Protein AF-A0A257JCQ5-F1 (afdb_monomer_lite)

Radius of gyration: 14.11 Å; chains: 1; bounding box: 33×30×34 Å

Structure (mmCIF, N/CA/C/O backbone):
data_AF-A0A257JCQ5-F1
#
_entry.id   AF-A0A257JCQ5-F1
#
loop_
_atom_site.group_PDB
_atom_site.id
_atom_site.type_symbol
_atom_site.label_atom_id
_atom_site.label_alt_id
_atom_site.label_comp_id
_atom_site.label_asym_id
_atom_site.label_entity_id
_atom_site.label_seq_id
_atom_site.pdbx_PDB_ins_code
_atom_site.Cartn_x
_atom_site.Cartn_y
_atom_site.Cartn_z
_atom_site.occupancy
_atom_site.B_iso_or_equiv
_atom_site.auth_seq_id
_atom_site.auth_comp_id
_atom_site.auth_asym_id
_atom_site.auth_atom_id
_atom_site.pdbx_PDB_model_num
ATOM 1 N N . GLY A 1 1 ? -4.854 12.768 -2.448 1.00 73.12 1 GLY A N 1
ATOM 2 C CA . GLY A 1 1 ? -4.844 11.292 -2.532 1.00 73.12 1 GLY A CA 1
ATOM 3 C C . GLY A 1 1 ? -5.093 10.653 -1.180 1.00 73.12 1 GLY A C 1
ATOM 4 O O . GLY A 1 1 ? -6.182 10.141 -0.960 1.00 73.12 1 GLY A O 1
ATOM 5 N N . HIS A 1 2 ? -4.125 10.753 -0.264 1.00 84.62 2 HIS A N 1
ATOM 6 C CA . HIS A 1 2 ? -4.150 10.070 1.038 1.00 84.62 2 HIS A CA 1
ATOM 7 C C . HIS A 1 2 ? -5.413 10.292 1.879 1.00 84.62 2 HIS A C 1
ATOM 9 O O . HIS A 1 2 ? -5.902 9.335 2.455 1.00 84.62 2 HIS A O 1
ATOM 15 N N . ALA A 1 3 ? -5.983 11.504 1.909 1.00 90.56 3 ALA A N 1
ATOM 16 C CA . ALA A 1 3 ? -7.209 11.773 2.670 1.00 90.56 3 ALA A CA 1
ATOM 17 C C . ALA A 1 3 ? -8.399 10.909 2.208 1.00 90.56 3 ALA A C 1
ATOM 19 O O . ALA A 1 3 ? -9.077 10.313 3.033 1.00 90.56 3 ALA A O 1
ATOM 20 N N . ARG A 1 4 ? -8.596 10.757 0.889 1.00 94.38 4 ARG A N 1
ATOM 21 C CA . ARG A 1 4 ? -9.645 9.884 0.334 1.00 94.38 4 ARG A CA 1
ATOM 22 C C . ARG A 1 4 ? -9.410 8.412 0.674 1.00 94.38 4 ARG A C 1
ATOM 24 O O . ARG A 1 4 ? -10.353 7.716 1.026 1.00 94.38 4 ARG A O 1
ATOM 31 N N . VAL A 1 5 ? -8.161 7.951 0.565 1.00 95.12 5 VAL A N 1
ATOM 32 C CA . VAL A 1 5 ? -7.785 6.571 0.915 1.00 95.12 5 VAL A CA 1
ATOM 33 C C . VAL A 1 5 ? -7.998 6.329 2.409 1.00 95.12 5 VAL A C 1
ATOM 35 O O . VAL A 1 5 ? -8.592 5.328 2.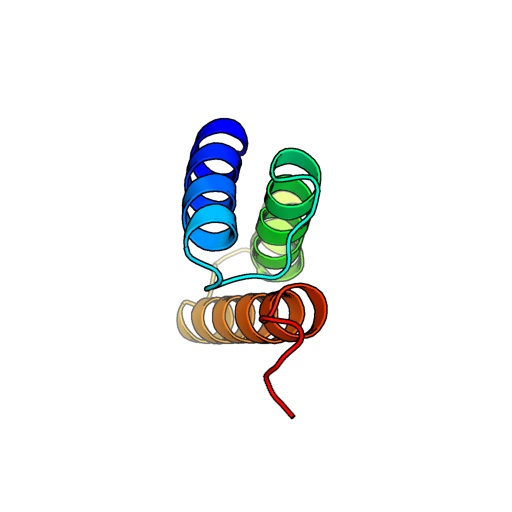774 1.00 95.12 5 VAL A O 1
ATOM 38 N N . SER A 1 6 ? -7.605 7.274 3.263 1.00 97.00 6 SER A N 1
ATOM 39 C CA . SER A 1 6 ? -7.819 7.215 4.712 1.00 97.00 6 SER A CA 1
ATOM 40 C C . SER A 1 6 ? -9.303 7.092 5.057 1.00 97.00 6 SER A C 1
ATOM 42 O O . SER A 1 6 ? -9.685 6.155 5.753 1.00 97.00 6 SER A O 1
ATOM 44 N N . SER A 1 7 ? -10.166 7.949 4.497 1.00 97.31 7 SER A N 1
ATOM 45 C CA . SER A 1 7 ? -11.617 7.855 4.718 1.00 97.31 7 SER A CA 1
ATOM 46 C C . SER A 1 7 ? -12.194 6.504 4.283 1.00 97.31 7 SER A C 1
ATOM 48 O O . SER A 1 7 ? -13.053 5.952 4.965 1.00 97.31 7 SER A O 1
ATOM 50 N N . TRP A 1 8 ? -11.707 5.950 3.171 1.00 97.06 8 TRP A N 1
ATOM 51 C CA . TRP A 1 8 ? -12.131 4.635 2.697 1.00 97.06 8 TRP A CA 1
ATOM 52 C C . TRP A 1 8 ? -11.664 3.499 3.617 1.00 97.06 8 TRP A C 1
ATOM 54 O O . TRP A 1 8 ? -12.467 2.653 4.006 1.00 97.06 8 TRP A O 1
ATOM 64 N N . LEU A 1 9 ? -10.392 3.501 4.022 1.00 97.00 9 LEU A N 1
ATOM 65 C CA . LEU A 1 9 ? -9.846 2.499 4.940 1.00 97.00 9 LEU A CA 1
ATOM 66 C C . LEU A 1 9 ? -10.534 2.558 6.308 1.00 97.00 9 LEU A C 1
ATOM 68 O O . LEU A 1 9 ? -10.869 1.513 6.856 1.00 97.00 9 LEU A O 1
ATOM 72 N N . ALA A 1 10 ? -10.833 3.757 6.816 1.00 97.69 10 ALA A N 1
ATOM 73 C CA . ALA A 1 10 ? -11.609 3.934 8.041 1.00 97.69 10 ALA A CA 1
ATOM 74 C C . ALA A 1 10 ? -12.991 3.268 7.942 1.00 97.69 10 ALA A C 1
ATOM 76 O O . ALA A 1 10 ? -13.418 2.586 8.872 1.00 97.69 10 ALA A O 1
ATOM 77 N N . HIS A 1 11 ? -13.671 3.408 6.799 1.00 97.69 11 HIS A N 1
ATOM 78 C CA . HIS A 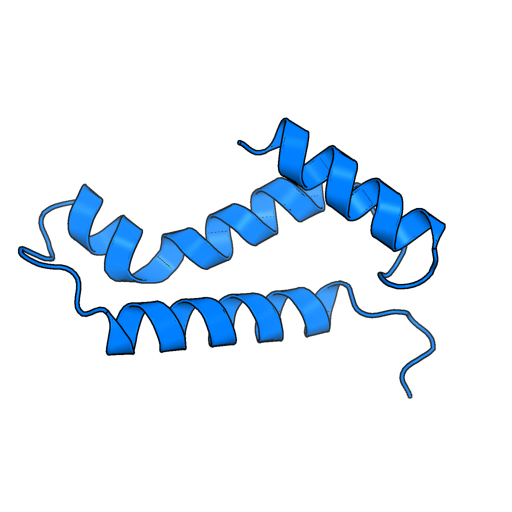1 11 ? -14.957 2.752 6.563 1.00 97.69 11 HIS A CA 1
ATOM 79 C C . HIS A 1 11 ? -14.839 1.218 6.542 1.00 97.69 11 HIS A C 1
ATOM 81 O O . HIS A 1 11 ? -15.694 0.522 7.087 1.00 97.69 11 HIS A O 1
ATOM 87 N N . LEU A 1 12 ? -13.770 0.671 5.958 1.00 96.75 12 LEU A N 1
ATOM 88 C CA . LEU A 1 12 ? -13.519 -0.775 5.962 1.00 96.75 12 LEU A CA 1
ATOM 89 C C . LEU A 1 12 ? -13.211 -1.311 7.367 1.00 96.75 12 LEU A C 1
ATOM 91 O O . LEU A 1 12 ? -13.728 -2.365 7.739 1.00 96.75 12 LEU A O 1
ATOM 95 N N . MET A 1 13 ? -12.435 -0.570 8.162 1.00 96.94 13 MET A N 1
ATOM 96 C CA . MET A 1 13 ? -12.150 -0.901 9.564 1.00 96.94 13 MET A CA 1
ATOM 97 C C . MET A 1 13 ? -13.428 -0.900 10.412 1.00 96.94 13 MET A C 1
ATOM 99 O O . MET A 1 13 ? -13.670 -1.843 11.158 1.00 96.94 13 MET A O 1
ATOM 103 N N . GLN A 1 14 ? -14.302 0.101 10.242 1.00 96.69 14 GLN A N 1
ATOM 104 C CA . GLN A 1 14 ? -15.604 0.156 10.926 1.00 96.69 14 GLN A CA 1
ATOM 105 C C . GLN A 1 14 ? -16.498 -1.049 10.610 1.00 96.69 14 GLN A C 1
ATOM 107 O O . GLN A 1 14 ? -17.300 -1.461 11.442 1.00 96.69 14 GLN A O 1
ATOM 112 N N . ARG A 1 15 ? -16.359 -1.621 9.410 1.00 96.00 15 ARG A N 1
ATOM 113 C CA . ARG A 1 15 ? -17.090 -2.818 8.975 1.00 96.00 15 ARG A CA 1
ATOM 114 C C . ARG A 1 15 ? -16.416 -4.130 9.387 1.00 96.00 15 ARG A C 1
ATOM 116 O O . ARG A 1 15 ? -16.918 -5.187 9.017 1.00 96.00 15 ARG A O 1
ATOM 123 N N . GLY A 1 16 ? -15.282 -4.076 10.088 1.00 95.06 16 GLY A N 1
ATOM 124 C CA . GLY A 1 16 ? -14.500 -5.256 10.463 1.00 95.06 16 GLY A CA 1
ATOM 125 C C . GLY A 1 16 ? -13.829 -5.964 9.282 1.00 95.06 16 GLY A C 1
ATOM 126 O O . GLY A 1 16 ? -13.392 -7.099 9.426 1.00 95.06 16 GLY A O 1
ATOM 127 N N . LEU A 1 17 ? -13.749 -5.317 8.111 1.00 95.62 17 LEU A N 1
ATOM 128 C CA . LEU A 1 17 ? -13.093 -5.870 6.918 1.00 95.62 17 LEU A CA 1
ATOM 129 C C . LEU A 1 17 ? -11.573 -5.658 6.936 1.00 95.62 17 LEU A C 1
ATOM 131 O O . LEU A 1 17 ? -10.858 -6.290 6.165 1.00 95.62 17 LEU A O 1
ATOM 135 N N . LEU A 1 18 ? -11.090 -4.777 7.813 1.00 96.62 18 LEU A N 1
ATOM 136 C CA . LEU A 1 18 ? -9.680 -4.561 8.118 1.00 96.62 18 LEU A CA 1
ATOM 137 C C . LEU A 1 18 ? -9.502 -4.462 9.637 1.00 96.62 18 LEU A C 1
ATOM 139 O O . LEU A 1 18 ? -10.419 -4.038 10.345 1.00 96.62 18 LEU A O 1
ATOM 143 N N . ARG A 1 19 ? -8.307 -4.791 10.127 1.00 96.25 19 ARG A N 1
ATOM 144 C CA . ARG A 1 19 ? -7.876 -4.539 11.506 1.00 96.25 19 ARG A CA 1
ATOM 145 C C . ARG A 1 19 ? -7.997 -3.054 11.840 1.00 96.25 19 ARG A C 1
ATOM 147 O O . ARG A 1 19 ? -7.563 -2.198 11.067 1.00 96.25 19 ARG A O 1
ATOM 154 N N . THR A 1 20 ? -8.515 -2.749 13.025 1.00 95.88 20 THR A N 1
ATOM 155 C CA . THR A 1 20 ? -8.590 -1.378 13.540 1.00 95.88 20 THR A CA 1
ATOM 156 C C . THR A 1 20 ? -7.188 -0.795 13.746 1.00 95.88 20 THR A C 1
ATOM 158 O O . THR A 1 20 ? -6.369 -1.350 14.479 1.00 95.88 20 THR A O 1
ATOM 161 N N . ALA A 1 21 ? -6.909 0.338 13.100 1.00 96.06 21 ALA A N 1
ATOM 162 C CA . ALA A 1 21 ? -5.653 1.083 13.196 1.00 96.06 21 ALA A CA 1
ATOM 163 C C . ALA A 1 21 ? -5.885 2.569 12.853 1.00 96.06 21 ALA A C 1
ATOM 165 O O . ALA A 1 21 ? -7.001 2.958 12.515 1.00 96.06 21 ALA A O 1
ATOM 166 N N . ASP A 1 22 ? -4.841 3.406 12.908 1.00 97.25 22 ASP A N 1
ATOM 167 C CA . ASP A 1 22 ? -4.920 4.779 12.391 1.00 97.25 22 ASP A CA 1
ATOM 168 C C . ASP A 1 22 ? -5.073 4.751 10.852 1.00 97.25 22 ASP A C 1
ATOM 170 O O . ASP A 1 22 ? -4.144 4.337 10.141 1.00 97.25 22 ASP A O 1
ATOM 174 N N . PRO A 1 23 ? -6.215 5.209 10.303 1.00 96.50 23 PRO A N 1
ATOM 175 C CA . PRO A 1 23 ? -6.492 5.130 8.873 1.00 96.50 23 PRO A CA 1
ATOM 176 C C . PRO A 1 23 ? -5.589 6.042 8.034 1.00 96.50 23 PRO A C 1
ATOM 178 O O . PRO A 1 23 ? -5.330 5.744 6.865 1.00 96.50 23 PRO A O 1
ATOM 181 N N . LEU A 1 24 ? -5.070 7.139 8.598 1.00 96.88 24 LEU A N 1
ATOM 182 C CA . LEU A 1 24 ? -4.139 8.015 7.891 1.00 96.88 24 LEU A CA 1
ATOM 183 C C . LEU A 1 24 ? -2.765 7.358 7.752 1.00 96.88 24 LEU A C 1
ATOM 185 O O . LEU A 1 24 ? -2.142 7.478 6.694 1.00 96.88 24 LEU A O 1
ATOM 189 N N . ILE A 1 25 ? -2.300 6.659 8.790 1.00 97.31 25 ILE A N 1
ATOM 190 C CA . ILE A 1 25 ? -1.051 5.888 8.730 1.00 97.31 25 ILE A CA 1
ATOM 191 C C . ILE A 1 25 ? -1.194 4.746 7.721 1.00 97.31 25 ILE A C 1
ATOM 193 O O . ILE A 1 25 ? -0.355 4.628 6.824 1.00 97.31 25 ILE A O 1
ATOM 197 N N . ALA A 1 26 ? -2.286 3.979 7.796 1.00 97.31 26 ALA A N 1
ATOM 198 C CA . ALA A 1 26 ? -2.564 2.896 6.854 1.00 97.31 26 ALA A CA 1
ATOM 199 C C . ALA A 1 26 ? -2.612 3.399 5.399 1.00 97.31 26 ALA A C 1
ATOM 201 O O . ALA A 1 26 ? -2.001 2.807 4.511 1.00 97.31 26 ALA A O 1
ATOM 202 N N . ALA A 1 27 ? -3.254 4.547 5.151 1.00 97.31 27 ALA A N 1
ATOM 203 C CA . ALA A 1 27 ? -3.319 5.151 3.822 1.00 97.31 27 ALA A CA 1
ATOM 204 C C . ALA A 1 27 ? -1.947 5.582 3.284 1.00 97.31 27 ALA A C 1
ATOM 206 O O . ALA A 1 27 ? -1.670 5.388 2.100 1.00 97.31 27 ALA A O 1
ATOM 207 N N . LYS A 1 28 ? -1.091 6.174 4.130 1.00 96.88 28 LYS A N 1
ATOM 208 C CA . LYS A 1 28 ? 0.278 6.553 3.741 1.00 96.88 28 LYS A CA 1
ATOM 209 C C . LYS A 1 28 ? 1.101 5.322 3.368 1.00 96.88 28 LYS A C 1
ATOM 211 O O . LYS A 1 28 ? 1.772 5.338 2.342 1.00 96.88 28 LYS A O 1
ATOM 216 N N . GLN A 1 29 ? 1.022 4.264 4.173 1.00 96.81 29 GLN A N 1
ATOM 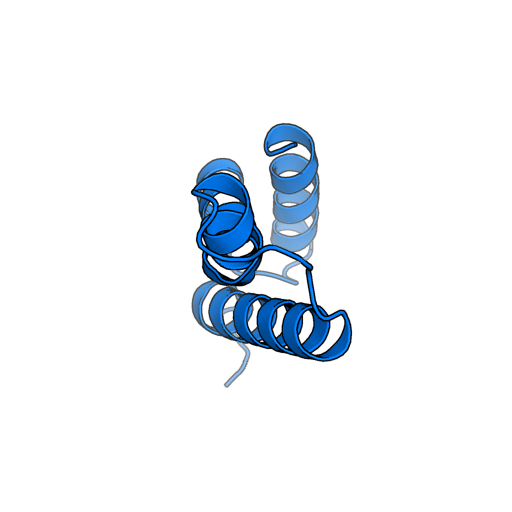217 C CA . GLN A 1 29 ? 1.737 3.016 3.908 1.00 96.81 29 GLN A CA 1
ATOM 218 C C . GLN A 1 29 ? 1.248 2.345 2.624 1.00 96.81 29 GLN A C 1
ATOM 220 O O . GLN A 1 29 ? 2.067 1.976 1.790 1.00 96.81 29 GLN A O 1
ATOM 225 N N . PHE A 1 30 ? -0.069 2.252 2.422 1.00 96.50 30 PHE A N 1
ATOM 226 C CA . PHE A 1 30 ? -0.630 1.647 1.215 1.00 96.50 30 PHE A CA 1
ATOM 227 C C . PHE A 1 30 ? -0.200 2.384 -0.057 1.00 96.50 30 PHE A C 1
ATOM 229 O O . PHE A 1 30 ? 0.252 1.764 -1.015 1.00 96.50 30 PHE A O 1
ATOM 236 N N . VAL A 1 31 ? -0.271 3.720 -0.060 1.00 94.94 31 VAL A N 1
ATOM 237 C CA . VAL A 1 31 ? 0.172 4.502 -1.223 1.00 94.94 31 VAL A CA 1
ATOM 238 C C . VAL A 1 31 ? 1.678 4.371 -1.449 1.00 94.94 31 VAL A C 1
ATOM 240 O O . VAL A 1 31 ? 2.093 4.248 -2.598 1.00 94.94 31 VAL A O 1
ATOM 243 N N . ALA A 1 32 ? 2.486 4.327 -0.386 1.00 95.56 32 ALA A N 1
ATOM 244 C CA . ALA A 1 32 ? 3.921 4.096 -0.511 1.00 95.56 32 ALA A CA 1
ATOM 245 C C . ALA A 1 32 ? 4.235 2.722 -1.131 1.00 95.56 32 ALA A C 1
ATOM 247 O O . ALA A 1 32 ? 5.095 2.646 -2.006 1.00 95.56 32 ALA A O 1
ATOM 248 N N . LEU A 1 33 ? 3.510 1.662 -0.746 1.00 96.38 33 LEU A N 1
ATOM 249 C CA . LEU A 1 33 ? 3.657 0.329 -1.345 1.00 96.38 33 LEU A CA 1
ATOM 250 C C . LEU A 1 33 ? 3.368 0.355 -2.852 1.00 96.38 33 LEU A C 1
ATOM 252 O O . LEU A 1 33 ? 4.183 -0.129 -3.632 1.00 96.38 33 LEU A O 1
ATOM 256 N N . CYS A 1 34 ? 2.278 1.002 -3.280 1.00 94.38 34 CYS A N 1
ATOM 257 C CA . CYS A 1 34 ? 1.955 1.148 -4.706 1.00 94.38 34 CYS A CA 1
ATOM 258 C C . CYS A 1 34 ? 2.991 1.975 -5.488 1.00 94.38 34 CYS A C 1
ATOM 260 O O . CYS A 1 34 ? 3.075 1.872 -6.709 1.00 94.38 34 CYS A O 1
ATOM 262 N N . GLN A 1 35 ? 3.742 2.844 -4.808 1.00 93.62 35 GLN A N 1
ATOM 263 C CA . GLN A 1 35 ? 4.707 3.747 -5.433 1.00 93.62 35 GLN A CA 1
ATOM 264 C C . GLN A 1 35 ? 6.136 3.198 -5.449 1.00 93.62 35 GLN A C 1
ATOM 266 O O . GLN A 1 35 ? 6.960 3.713 -6.202 1.00 93.62 35 GLN A O 1
ATOM 271 N N . ALA A 1 36 ? 6.439 2.162 -4.664 1.00 93.12 36 ALA A N 1
ATOM 272 C CA . ALA A 1 36 ? 7.800 1.666 -4.454 1.00 93.12 36 ALA A CA 1
ATOM 273 C C . ALA A 1 36 ? 8.463 1.047 -5.704 1.00 93.12 36 ALA A C 1
ATOM 275 O O . ALA A 1 36 ? 9.687 0.927 -5.746 1.00 93.12 36 ALA A O 1
ATOM 276 N N . GLY A 1 37 ? 7.676 0.657 -6.708 1.00 92.75 37 GLY A N 1
ATOM 277 C CA . GLY A 1 37 ? 8.144 -0.042 -7.904 1.00 92.75 37 GLY A CA 1
ATOM 278 C C . GLY A 1 37 ? 8.405 0.862 -9.112 1.00 92.75 37 GLY A C 1
ATOM 279 O O . GLY A 1 37 ? 9.196 1.813 -9.061 1.00 92.75 37 GLY A O 1
ATOM 280 N N . GLN A 1 38 ? 7.748 0.563 -10.231 1.00 94.50 38 GLN A N 1
ATOM 281 C CA . GLN A 1 38 ? 7.889 1.279 -11.499 1.00 94.50 38 GLN A CA 1
ATOM 282 C C . GLN A 1 38 ? 7.578 2.773 -11.382 1.00 94.50 38 GLN A C 1
ATOM 284 O O . GLN A 1 38 ? 8.220 3.565 -12.069 1.00 94.50 38 GLN A O 1
ATOM 289 N N . PHE A 1 39 ? 6.658 3.179 -10.498 1.00 93.19 39 PHE A N 1
ATOM 290 C CA . PHE A 1 39 ? 6.387 4.598 -10.242 1.00 93.19 39 PHE A CA 1
ATOM 291 C C . PHE A 1 39 ? 7.649 5.337 -9.782 1.00 93.19 39 PHE A C 1
ATOM 293 O O . PHE A 1 39 ? 8.027 6.338 -10.391 1.00 93.19 39 PHE A O 1
ATOM 300 N N . GLN A 1 40 ? 8.331 4.826 -8.752 1.00 93.38 40 GLN A N 1
ATOM 301 C CA . GLN A 1 40 ? 9.558 5.437 -8.244 1.00 93.38 40 GLN A CA 1
ATOM 302 C C . GLN A 1 40 ? 10.667 5.418 -9.298 1.00 93.38 40 GLN A C 1
ATOM 304 O O . GLN A 1 40 ? 11.339 6.430 -9.491 1.00 93.38 40 GLN A O 1
ATOM 309 N N . LYS A 1 41 ? 10.835 4.301 -10.020 1.00 94.06 41 LYS A N 1
ATOM 310 C CA . LYS A 1 41 ? 11.834 4.181 -11.100 1.00 94.06 41 LYS A CA 1
ATOM 311 C C . LYS A 1 41 ? 11.588 5.192 -12.221 1.00 94.06 41 LYS A C 1
ATOM 313 O O . LYS A 1 41 ? 12.535 5.798 -12.716 1.00 94.06 41 LYS A O 1
ATOM 318 N N . TYR A 1 42 ? 10.329 5.391 -12.602 1.00 94.50 42 TYR A N 1
ATOM 319 C CA . TYR A 1 42 ? 9.940 6.373 -13.609 1.00 94.50 42 TYR A CA 1
ATOM 320 C C . TYR A 1 42 ? 10.189 7.803 -13.115 1.00 94.50 42 TYR A C 1
ATOM 322 O O . TYR A 1 42 ? 10.765 8.610 -13.840 1.00 94.50 42 TYR A O 1
ATOM 330 N N . LEU A 1 43 ? 9.837 8.102 -11.859 1.00 94.25 43 LEU A N 1
ATOM 331 C CA . LEU A 1 43 ? 10.040 9.419 -11.249 1.00 94.25 43 LEU A CA 1
ATOM 332 C C . LEU A 1 43 ? 11.515 9.853 -11.246 1.00 94.25 43 LEU A C 1
ATOM 334 O O . LEU A 1 43 ? 11.803 11.023 -11.483 1.00 94.25 43 LEU A O 1
ATOM 338 N N . ILE A 1 44 ? 12.44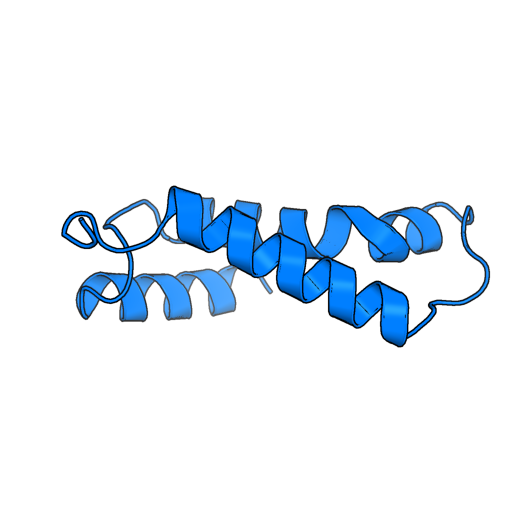1 8.923 -10.997 1.00 95.88 44 ILE A N 1
ATOM 339 C CA . ILE A 1 44 ? 13.888 9.204 -10.975 1.00 95.88 44 ILE A CA 1
ATOM 340 C C . ILE A 1 44 ? 14.566 9.074 -12.351 1.00 95.88 44 ILE A C 1
ATOM 342 O O . ILE A 1 44 ? 15.786 9.190 -12.438 1.00 95.88 44 ILE A O 1
ATOM 346 N N . GLY A 1 45 ? 13.813 8.791 -13.419 1.00 95.31 45 GLY A N 1
ATOM 347 C CA . GLY A 1 45 ? 14.360 8.608 -14.769 1.00 95.31 45 GLY A CA 1
ATOM 348 C C . GLY A 1 45 ? 15.110 7.287 -14.993 1.00 95.31 45 GLY A C 1
ATOM 349 O O . GLY A 1 45 ? 15.785 7.134 -16.006 1.00 95.31 45 GLY A O 1
ATOM 350 N N . ALA A 1 46 ? 14.986 6.316 -14.083 1.00 94.44 46 ALA A N 1
ATOM 351 C CA . ALA A 1 46 ? 15.555 4.972 -14.230 1.00 94.44 46 ALA A CA 1
ATOM 352 C C . ALA A 1 46 ? 14.687 4.043 -15.101 1.00 94.44 46 ALA A C 1
ATOM 354 O O . ALA A 1 46 ? 15.090 2.922 -15.410 1.00 94.44 46 ALA A O 1
ATOM 355 N N . LEU A 1 47 ? 13.489 4.492 -15.487 1.00 93.94 47 LEU A N 1
ATOM 356 C CA . LEU A 1 47 ? 12.571 3.776 -16.364 1.00 93.94 47 LEU A CA 1
ATOM 357 C C . LEU A 1 47 ? 11.989 4.740 -17.401 1.00 93.94 47 LEU A C 1
ATOM 359 O O . LEU A 1 47 ? 11.327 5.707 -17.044 1.00 93.94 47 LEU A O 1
ATOM 363 N N . ASN A 1 48 ? 12.188 4.444 -18.686 1.00 90.31 48 ASN A N 1
ATOM 364 C CA . ASN A 1 48 ? 11.695 5.289 -19.783 1.00 90.31 48 ASN A CA 1
ATOM 365 C C . ASN A 1 48 ? 10.225 5.020 -20.140 1.00 90.31 48 ASN A C 1
ATOM 367 O O . ASN A 1 48 ? 9.557 5.869 -20.726 1.00 90.31 48 ASN A O 1
ATOM 371 N N . ARG A 1 49 ? 9.716 3.823 -19.825 1.00 92.50 49 ARG A N 1
ATOM 372 C CA . ARG A 1 49 ? 8.339 3.419 -20.112 1.00 92.50 49 ARG A CA 1
ATOM 373 C C . ARG A 1 49 ? 7.855 2.416 -19.076 1.00 92.50 49 ARG A C 1
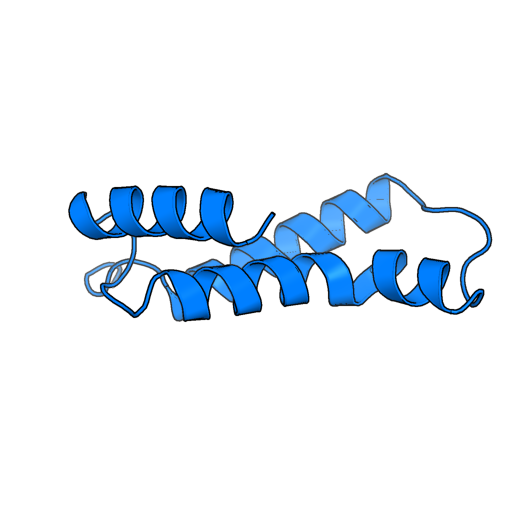ATOM 375 O O . ARG A 1 49 ? 8.550 1.454 -18.785 1.00 92.50 49 ARG A O 1
ATOM 382 N N . VAL A 1 50 ? 6.645 2.634 -18.574 1.00 92.38 50 VAL A N 1
ATOM 383 C CA . VAL A 1 50 ? 5.968 1.710 -17.660 1.00 92.38 50 VAL A CA 1
ATOM 384 C C . VAL A 1 50 ? 5.452 0.500 -18.438 1.00 92.38 50 VAL A C 1
ATOM 386 O O . VAL A 1 50 ? 4.714 0.659 -19.419 1.00 92.38 50 VAL A O 1
ATOM 389 N N . ASP A 1 51 ? 5.824 -0.696 -17.989 1.00 95.06 51 ASP A N 1
ATOM 390 C CA . ASP A 1 51 ? 5.204 -1.945 -18.427 1.00 95.06 51 ASP A CA 1
ATOM 391 C C . ASP A 1 51 ? 3.934 -2.198 -17.606 1.00 95.06 51 ASP A C 1
ATOM 393 O O . ASP A 1 51 ? 3.968 -2.248 -16.381 1.00 95.06 51 ASP A O 1
ATOM 397 N N . LYS A 1 52 ? 2.798 -2.364 -18.284 1.00 93.88 52 LYS A N 1
ATOM 398 C CA . LYS A 1 52 ? 1.501 -2.571 -17.631 1.00 93.88 52 LYS A CA 1
ATOM 399 C C . LYS A 1 52 ? 1.389 -3.920 -16.917 1.00 93.88 52 LYS A C 1
ATOM 401 O O . LYS A 1 52 ? 0.653 -3.997 -15.937 1.00 93.88 52 LYS A O 1
ATOM 406 N N . ALA A 1 53 ? 2.050 -4.964 -17.415 1.00 94.62 53 ALA A N 1
ATOM 407 C CA . ALA A 1 53 ? 2.007 -6.288 -16.802 1.00 94.62 53 ALA A CA 1
ATOM 408 C C . ALA A 1 53 ? 2.802 -6.301 -15.492 1.00 94.62 53 ALA A C 1
ATOM 410 O O . ALA A 1 53 ? 2.311 -6.786 -14.475 1.00 94.62 53 ALA A O 1
ATOM 411 N N . GLU A 1 54 ? 3.987 -5.688 -15.498 1.00 93.19 54 GLU A N 1
ATOM 412 C CA . GLU A 1 54 ? 4.778 -5.493 -14.281 1.00 93.19 54 GLU A CA 1
ATOM 413 C C . GLU A 1 54 ? 4.052 -4.587 -13.282 1.00 93.19 54 GLU A C 1
ATOM 415 O O . GLU A 1 54 ? 3.977 -4.931 -12.106 1.00 93.19 54 GLU A O 1
ATOM 420 N N . LEU A 1 55 ? 3.439 -3.489 -13.743 1.00 94.38 55 LEU A N 1
ATOM 421 C CA . LEU A 1 55 ? 2.659 -2.602 -12.878 1.00 94.38 55 LEU A CA 1
ATOM 422 C C . LEU A 1 55 ? 1.527 -3.358 -12.176 1.00 94.38 55 LEU A C 1
ATOM 424 O O . LEU A 1 55 ? 1.296 -3.160 -10.987 1.00 94.38 55 LEU A O 1
ATOM 428 N N . ALA A 1 56 ? 0.815 -4.222 -12.905 1.00 94.62 56 ALA A N 1
ATOM 429 C CA . ALA A 1 56 ? -0.239 -5.046 -12.325 1.00 94.62 56 ALA A CA 1
ATOM 430 C C . ALA A 1 56 ? 0.320 -5.991 -11.250 1.00 94.62 56 ALA A C 1
ATOM 432 O O . ALA A 1 56 ? -0.235 -6.058 -10.157 1.00 94.62 56 ALA A O 1
ATOM 433 N N . ALA A 1 57 ? 1.450 -6.653 -11.515 1.00 95.00 57 ALA A N 1
ATOM 434 C CA . ALA A 1 57 ? 2.103 -7.521 -10.536 1.00 95.00 57 ALA A CA 1
ATOM 435 C C . ALA A 1 57 ? 2.575 -6.757 -9.282 1.00 95.00 57 ALA A C 1
ATOM 437 O O . ALA A 1 57 ? 2.434 -7.257 -8.166 1.00 95.00 57 ALA A O 1
ATOM 438 N N . GLU A 1 58 ? 3.092 -5.535 -9.440 1.00 95.44 58 GLU A N 1
ATOM 439 C CA . GLU A 1 58 ? 3.479 -4.672 -8.316 1.00 95.44 58 GLU A CA 1
ATOM 440 C C . GLU A 1 58 ? 2.269 -4.250 -7.470 1.00 95.44 58 GLU A C 1
ATOM 442 O O . GLU A 1 58 ? 2.353 -4.238 -6.240 1.00 95.44 58 GLU A O 1
ATOM 447 N N . VAL A 1 59 ? 1.132 -3.947 -8.106 1.00 95.00 59 VAL A N 1
ATOM 448 C CA . VAL A 1 59 ? -0.121 -3.635 -7.400 1.00 95.00 59 VAL A CA 1
ATOM 449 C C . VAL A 1 59 ? -0.609 -4.840 -6.595 1.00 95.00 59 VAL A C 1
ATOM 451 O O . VAL A 1 59 ? -0.942 -4.677 -5.422 1.00 95.00 59 VAL A O 1
ATOM 454 N N . GLU A 1 60 ? -0.605 -6.040 -7.177 1.00 96.56 60 GLU A N 1
ATOM 455 C CA . GLU A 1 60 ? -0.984 -7.269 -6.463 1.00 96.56 60 GLU A CA 1
ATOM 456 C C . GLU A 1 60 ? -0.069 -7.527 -5.255 1.00 96.56 60 GLU A C 1
ATOM 458 O O . GLU A 1 60 ? -0.547 -7.790 -4.150 1.00 96.56 60 GLU A O 1
ATOM 463 N N . ALA A 1 61 ? 1.248 -7.359 -5.416 1.00 96.69 61 ALA A N 1
ATOM 464 C CA . ALA A 1 61 ? 2.205 -7.512 -4.319 1.00 96.69 61 ALA A CA 1
ATOM 465 C C . ALA A 1 61 ? 2.005 -6.466 -3.203 1.00 96.69 61 ALA A C 1
ATOM 467 O O . ALA A 1 61 ? 2.127 -6.783 -2.013 1.00 96.69 61 ALA A O 1
ATOM 468 N N . ALA A 1 62 ? 1.674 -5.222 -3.566 1.00 97.00 62 ALA A N 1
ATOM 469 C CA . ALA A 1 62 ? 1.351 -4.164 -2.613 1.00 97.00 62 ALA A CA 1
ATOM 470 C C . ALA A 1 62 ? 0.071 -4.482 -1.822 1.00 97.00 62 ALA A C 1
ATOM 472 O O . ALA A 1 62 ? 0.035 -4.270 -0.607 1.00 97.00 62 ALA A O 1
ATOM 473 N N . VAL A 1 63 ? -0.957 -5.019 -2.488 1.00 96.69 63 VAL A N 1
ATOM 474 C CA . VAL A 1 63 ? -2.209 -5.452 -1.849 1.00 96.69 63 VAL A CA 1
ATOM 475 C C . VAL A 1 63 ? -1.966 -6.632 -0.909 1.00 96.69 63 VAL A C 1
ATOM 477 O O . VAL A 1 63 ? -2.383 -6.550 0.245 1.00 96.69 63 VAL A O 1
ATOM 480 N N . ASP A 1 64 ? -1.255 -7.678 -1.342 1.00 97.56 64 ASP A N 1
ATOM 481 C CA . ASP A 1 64 ? -0.905 -8.826 -0.485 1.00 97.56 64 ASP A CA 1
ATOM 482 C C . ASP A 1 64 ? -0.154 -8.368 0.774 1.00 97.56 64 ASP A C 1
ATOM 484 O O . ASP A 1 64 ? -0.553 -8.680 1.899 1.00 97.56 64 ASP A O 1
ATOM 488 N N . THR A 1 65 ? 0.874 -7.533 0.602 1.00 97.62 65 THR A N 1
ATOM 489 C CA . THR A 1 65 ? 1.654 -6.988 1.723 1.00 97.62 65 THR A CA 1
ATOM 490 C C . THR A 1 65 ? 0.782 -6.174 2.678 1.00 97.62 65 THR A C 1
ATOM 492 O O . THR A 1 65 ? 0.873 -6.326 3.899 1.00 97.62 65 THR A O 1
ATOM 495 N N . PHE A 1 66 ? -0.082 -5.312 2.138 1.00 97.50 66 PHE A N 1
ATOM 496 C CA . PHE A 1 66 ? -0.988 -4.502 2.945 1.00 97.50 66 PHE A CA 1
ATOM 497 C C . PHE A 1 66 ? -1.970 -5.374 3.734 1.00 97.50 66 PHE A C 1
ATOM 499 O O . PHE A 1 66 ? -2.151 -5.165 4.935 1.00 97.50 66 PHE A O 1
ATOM 506 N N . LEU A 1 67 ? -2.567 -6.380 3.094 1.00 96.81 67 LEU A N 1
ATOM 507 C CA . LEU A 1 67 ? -3.519 -7.277 3.743 1.00 96.81 67 LEU A CA 1
ATOM 508 C C . LEU A 1 67 ? -2.856 -8.139 4.819 1.00 96.81 67 LEU A C 1
ATOM 510 O O . LEU A 1 67 ? -3.456 -8.326 5.868 1.00 96.81 67 LEU A O 1
ATOM 514 N N . ARG A 1 68 ? -1.601 -8.568 4.671 1.00 96.31 68 ARG A N 1
ATOM 515 C CA . ARG A 1 6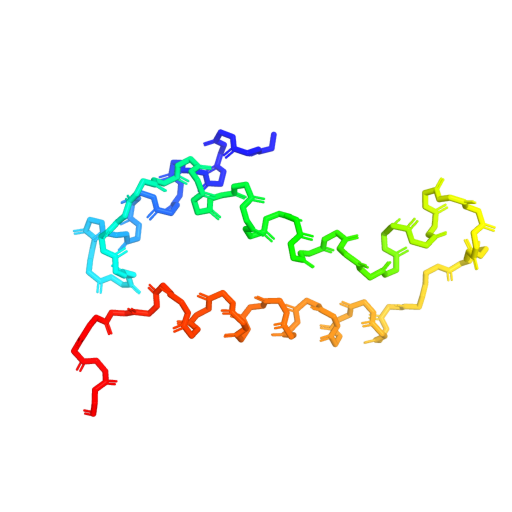8 ? -0.890 -9.253 5.772 1.00 96.31 68 ARG A CA 1
ATOM 516 C C . ARG A 1 68 ? -0.758 -8.399 7.038 1.00 96.31 68 ARG A C 1
ATOM 518 O O . ARG A 1 68 ? -0.712 -8.947 8.133 1.00 96.31 68 ARG A O 1
ATOM 525 N N . ALA A 1 69 ? -0.696 -7.073 6.906 1.00 96.12 69 ALA A N 1
ATOM 526 C CA . ALA A 1 69 ? -0.574 -6.150 8.039 1.00 96.12 69 ALA A CA 1
ATOM 527 C C . ALA A 1 69 ? -1.925 -5.634 8.580 1.00 96.12 69 ALA A C 1
ATOM 529 O O . ALA A 1 69 ? -2.020 -5.220 9.745 1.00 96.12 69 ALA A O 1
ATOM 530 N N . TYR A 1 70 ? -2.957 -5.609 7.732 1.00 96.75 70 TYR A N 1
ATOM 531 C CA . TYR A 1 70 ? -4.238 -4.955 8.015 1.00 96.75 70 TYR A CA 1
ATOM 532 C C . TYR A 1 70 ? -5.467 -5.851 7.835 1.00 96.75 70 TYR A C 1
ATOM 534 O O . TYR A 1 70 ? -6.578 -5.363 8.027 1.00 96.75 70 TYR A O 1
ATOM 542 N N . ALA A 1 71 ? -5.319 -7.133 7.497 1.00 95.44 71 ALA A N 1
ATOM 543 C CA . ALA A 1 71 ? -6.433 -8.078 7.491 1.00 95.44 71 ALA A CA 1
ATOM 544 C C . ALA A 1 71 ? -7.065 -8.191 8.892 1.00 95.44 71 ALA A C 1
ATOM 546 O O . ALA A 1 71 ? -6.389 -7.937 9.893 1.00 95.44 71 ALA A O 1
ATOM 547 N N . PRO A 1 72 ? -8.357 -8.550 8.985 1.00 94.56 72 PRO A N 1
ATOM 548 C CA . PRO A 1 72 ? -9.030 -8.741 10.263 1.00 94.56 72 PRO A CA 1
ATOM 549 C C . PRO A 1 72 ? -8.292 -9.743 11.154 1.00 94.56 72 PRO A C 1
ATOM 551 O O . PRO A 1 72 ? -7.841 -10.788 10.696 1.00 94.56 72 PRO A O 1
ATOM 554 N N . GLU A 1 73 ? -8.244 -9.454 12.450 1.00 80.56 73 GLU A N 1
ATOM 555 C CA . GLU A 1 73 ? -7.503 -10.232 13.455 1.00 80.56 73 GLU A CA 1
ATOM 556 C C . GLU A 1 73 ? -8.091 -11.642 13.699 1.00 80.56 73 GLU A C 1
ATOM 558 O O . GLU A 1 73 ? -7.500 -12.452 14.402 1.00 80.56 73 GLU A O 1
ATOM 563 N N . SER A 1 74 ? -9.241 -11.956 13.089 1.00 63.38 74 SER A N 1
ATOM 564 C CA . SER A 1 74 ? -9.923 -13.258 13.172 1.00 63.38 74 SER A CA 1
ATOM 565 C C . SER A 1 74 ? -9.773 -14.142 11.929 1.00 63.38 74 SER A C 1
ATOM 567 O O . SER A 1 74 ? -10.457 -15.155 11.832 1.00 63.38 74 SER A O 1
ATOM 569 N N . ALA A 1 75 ? -8.905 -13.794 10.978 1.00 51.78 75 ALA A N 1
ATOM 570 C CA . ALA A 1 75 ? -8.553 -14.699 9.885 1.00 51.78 75 ALA A CA 1
ATOM 571 C C . ALA A 1 75 ? -7.415 -15.645 10.324 1.00 51.78 75 ALA A C 1
ATOM 573 O O . ALA A 1 75 ? -6.266 -15.466 9.920 1.00 51.78 75 ALA A O 1
ATOM 574 N N . VAL A 1 76 ? -7.738 -16.611 11.192 1.00 40.06 76 VAL A N 1
ATOM 575 C CA . VAL A 1 76 ? -6.931 -17.822 11.442 1.00 40.06 76 VAL A CA 1
ATOM 576 C C . VAL A 1 76 ? -7.674 -19.013 10.861 1.00 40.06 76 VAL A C 1
ATOM 578 O O . VAL A 1 76 ? -8.897 -19.102 11.113 1.00 40.06 76 VAL A O 1
#

Secondary structure (DSSP, 8-state):
-HHHHHHHHHHHHHTTSS----HHHHHHHHHHHHHTTHHHHHHTTS-SS--HHHHHHHHHHHHHHHHHHHS-TT--

Foldseek 3Di:
DLVVQLVVVVVCCVVLQWPDDRSSVLSVLLVCQLCVPPNVCVVVVVDPDDDPVVSVVSNVVSVVVSCVVIGHPPPD

Sequence (76 aa):
GHARVSSWLAHLMQRGLLRTADPLIAAKQFVALCQAGQFQKYLIGALNRVDKAELAAEVEAAVDTFLRAYAPESAV

pLDDT: mean 93.13, std 9.34, range [40.06, 97.69]